Protein AF-0000000065800633 (afdb_homodimer)

pLDDT: mean 95.37, std 7.33, range [55.78, 98.88]

Sequence (170 aa):
MENLGDLAQGLALLGKYLGAGLCMGIGAIGPGIGEGNIGAHAMDAMARQPEMVGTITTRMLLADAVAETTGIYSLLIAFMILLVVMENLGDLAQGLALLGKYLGAGLCMGIGAIGPGIGEGNIGAHAMDAMARQPEMVGTITTRMLLADAVAETTGIYSLLIAFMILLVV

Foldseek 3Di:
DVVVVVVVVVVLVVCLVVVLCCLLVVLVPQLVVQLVVLVVVLVVVCVVPVPCNPVSVVVSVVSSVVSCVSNVVSNVVSVCSNPPD/DVVVVVVVVVVLVVCLVVVLCCLLVVQVPQLVVVLVVLVVVLVVVCVVPVVCNPVSVVVSVVSSVVSCVSSVVSNVVSVCSNPPD

Structure (mmCIF, N/CA/C/O backbone):
data_AF-0000000065800633-model_v1
#
loop_
_entity.id
_entity.type
_entity.pdbx_description
1 polymer 'ATP synthase subunit c'
#
loop_
_atom_site.group_PDB
_atom_site.id
_atom_site.type_symbol
_atom_site.label_atom_id
_atom_site.label_alt_id
_atom_site.label_comp_id
_atom_site.label_asym_id
_atom_site.label_entity_id
_atom_site.label_seq_id
_atom_site.pdbx_PDB_ins_code
_atom_site.Cartn_x
_atom_site.Cartn_y
_atom_site.Cartn_z
_atom_site.occupancy
_atom_site.B_iso_or_equiv
_atom_site.auth_seq_id
_atom_site.auth_comp_id
_atom_site.auth_asym_id
_atom_site.auth_atom_id
_atom_site.pdbx_PDB_model_num
ATOM 1 N N . MET A 1 1 ? -3.373 36.156 24.047 1 61.47 1 MET A N 1
ATOM 2 C CA . MET A 1 1 ? -4.375 35.594 23.156 1 61.47 1 MET A CA 1
ATOM 3 C C . MET A 1 1 ? -3.727 35.031 21.891 1 61.47 1 MET A C 1
ATOM 5 O O . MET A 1 1 ? -4.133 34 21.375 1 61.47 1 MET A O 1
ATOM 9 N N . GLU A 1 2 ? -2.727 35.781 21.188 1 70.88 2 GLU A N 1
ATOM 10 C CA . GLU A 1 2 ? -1.947 35.375 20.016 1 70.88 2 GLU A CA 1
ATOM 11 C C . GLU A 1 2 ? -1.121 34.125 20.312 1 70.88 2 GLU A C 1
ATOM 13 O O . GLU A 1 2 ? -1.056 33.219 19.469 1 70.88 2 GLU A O 1
ATOM 18 N N . ASN A 1 3 ? -0.665 33.938 21.516 1 76.75 3 ASN A N 1
ATOM 19 C CA . ASN A 1 3 ? 0.194 32.844 21.906 1 76.75 3 ASN A CA 1
ATOM 20 C C . ASN A 1 3 ? -0.584 31.516 21.984 1 76.75 3 ASN A C 1
ATOM 22 O O . ASN A 1 3 ? -0.103 30.484 21.531 1 76.75 3 ASN A O 1
ATOM 26 N N . LEU A 1 4 ? -1.854 31.656 22.453 1 81.69 4 LEU A N 1
ATOM 27 C CA . LEU A 1 4 ? -2.715 30.484 22.531 1 81.69 4 LEU A CA 1
ATOM 28 C C . LEU A 1 4 ? -3.141 30.031 21.141 1 81.69 4 LEU A C 1
ATOM 30 O O . LEU A 1 4 ? -3.305 28.828 20.891 1 81.69 4 LEU A O 1
ATOM 34 N N . GLY A 1 5 ? -3.314 30.859 20.266 1 84.06 5 GLY A N 1
ATOM 35 C CA . GLY A 1 5 ? -3.625 30.562 18.875 1 84.06 5 GLY A CA 1
ATOM 36 C C . GLY A 1 5 ? -2.537 29.766 18.172 1 84.06 5 GLY A C 1
ATOM 37 O O . GLY A 1 5 ? -2.83 28.844 17.406 1 84.06 5 GLY A O 1
ATOM 38 N N . ASP A 1 6 ? -1.264 30.203 18.5 1 87.5 6 ASP A N 1
ATOM 39 C CA . ASP A 1 6 ? -0.137 29.453 17.938 1 87.5 6 ASP A CA 1
ATOM 40 C C . ASP A 1 6 ? -0.129 28.016 18.438 1 87.5 6 ASP A C 1
ATOM 42 O O . ASP A 1 6 ? 0.14 27.094 17.656 1 87.5 6 ASP A O 1
ATOM 46 N N . LEU A 1 7 ? -0.303 27.875 19.703 1 89.62 7 LEU A N 1
ATOM 47 C CA . LEU A 1 7 ? -0.367 26.547 20.281 1 89.62 7 LEU A CA 1
ATOM 48 C C . LEU A 1 7 ? -1.501 25.734 19.656 1 89.62 7 LEU A C 1
ATOM 50 O O . LEU A 1 7 ? -1.33 24.562 19.344 1 89.62 7 LEU A O 1
ATOM 54 N N . ALA A 1 8 ? -2.67 26.359 19.531 1 90.5 8 ALA A N 1
ATOM 55 C CA . ALA A 1 8 ? -3.816 25.703 18.906 1 90.5 8 ALA A CA 1
ATOM 56 C C . ALA A 1 8 ? -3.49 25.266 17.484 1 90.5 8 ALA A C 1
ATOM 58 O O . ALA A 1 8 ? -3.875 24.172 17.062 1 90.5 8 ALA A O 1
ATOM 59 N N . GLN A 1 9 ? -2.77 26.078 16.766 1 89.94 9 GLN A N 1
ATOM 60 C CA . GLN A 1 9 ? -2.367 25.734 15.398 1 89.94 9 GLN A CA 1
ATOM 61 C C . GLN A 1 9 ? -1.384 24.562 15.398 1 89.94 9 GLN A C 1
ATOM 63 O O . GLN A 1 9 ? -1.463 23.688 14.539 1 89.94 9 GLN A O 1
ATOM 68 N N . GLY A 1 10 ? -0.512 24.656 16.344 1 92.25 10 GLY A N 1
ATOM 6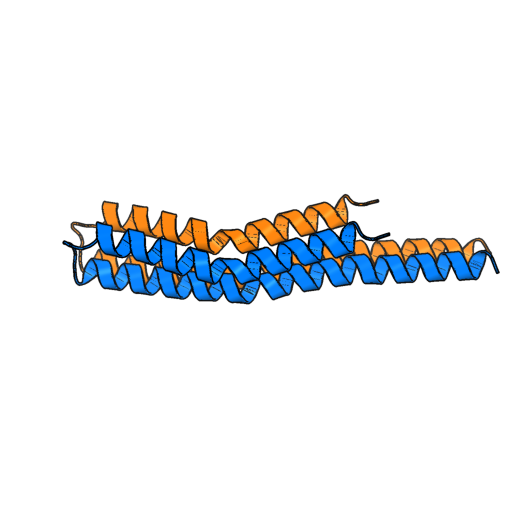9 C CA . GLY A 1 10 ? 0.425 23.547 16.484 1 92.25 10 GLY A CA 1
ATOM 70 C C . GLY A 1 10 ? -0.253 22.219 16.766 1 92.25 10 GLY A C 1
ATOM 71 O O . GLY A 1 10 ? 0.126 21.188 16.219 1 92.25 10 GLY A O 1
ATOM 72 N N . LEU A 1 11 ? -1.185 22.266 17.625 1 93.81 11 LEU A N 1
ATOM 73 C CA . LEU A 1 11 ? -1.942 21.062 17.969 1 93.81 11 LEU A CA 1
ATOM 74 C C . LEU A 1 11 ? -2.766 20.594 16.781 1 93.81 11 LEU A C 1
ATOM 76 O O . LEU A 1 11 ? -2.898 19.375 16.547 1 93.81 11 LEU A O 1
ATOM 80 N N . ALA A 1 12 ? -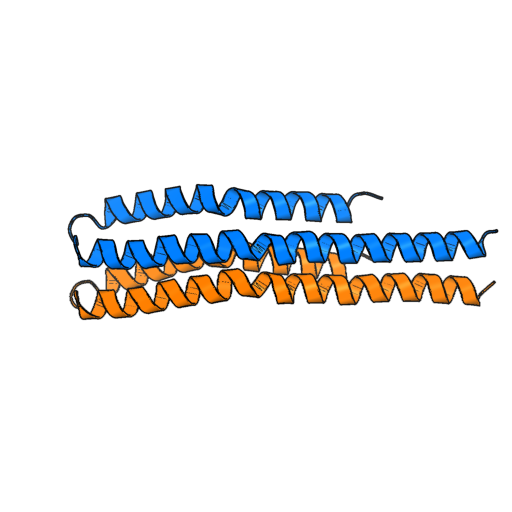3.367 21.453 16.094 1 93.25 12 ALA A N 1
ATOM 81 C CA . ALA A 1 12 ? -4.125 21.094 14.891 1 93.25 12 ALA A CA 1
ATOM 82 C C . ALA A 1 12 ? -3.232 20.422 13.859 1 93.25 12 ALA A C 1
ATOM 84 O O . ALA A 1 12 ? -3.629 19.422 13.242 1 93.25 12 ALA A O 1
ATOM 85 N N . LEU A 1 13 ? -2.025 20.906 13.664 1 93.38 13 LEU A N 1
ATOM 86 C CA . LEU A 1 13 ? -1.084 20.328 12.711 1 93.38 13 LEU A CA 1
ATOM 87 C C . LEU A 1 13 ? -0.603 18.969 13.188 1 93.38 13 LEU A C 1
ATOM 89 O O . LEU A 1 13 ? -0.438 18.047 12.375 1 93.38 13 LEU A O 1
ATOM 93 N N . LEU A 1 14 ? -0.434 18.906 14.414 1 95.12 14 LEU A N 1
ATOM 94 C CA . LEU A 1 14 ? -0.121 17.594 14.969 1 95.12 14 LEU A CA 1
ATOM 95 C C . LEU A 1 14 ? -1.213 16.578 14.633 1 95.12 14 LEU A C 1
ATOM 97 O O . LEU A 1 14 ? -0.922 15.484 14.148 1 95.12 14 LEU A O 1
ATOM 101 N N . GLY A 1 15 ? -2.357 16.906 14.922 1 95.44 15 GLY A N 1
ATOM 102 C CA . GLY A 1 15 ? -3.484 16.031 14.609 1 95.44 15 GLY A CA 1
ATOM 103 C C . GLY A 1 15 ? -3.598 15.719 13.125 1 95.44 15 GLY A C 1
ATOM 104 O O . GLY A 1 15 ? -3.865 14.578 12.75 1 95.44 15 GLY A O 1
ATOM 105 N N . LYS A 1 16 ? -3.373 16.641 12.297 1 96.19 16 LYS A N 1
ATOM 106 C CA . LYS A 1 16 ? -3.453 16.484 10.852 1 96.19 16 LYS A CA 1
ATOM 107 C C . LYS A 1 16 ? -2.441 15.461 10.352 1 96.19 16 LYS A C 1
ATOM 109 O O . LYS A 1 16 ? -2.799 14.523 9.633 1 96.19 16 LYS A O 1
ATOM 114 N N . TYR A 1 17 ? -1.248 15.617 10.82 1 96.38 17 TYR A N 1
ATOM 115 C CA . TYR A 1 17 ? -0.189 14.742 10.32 1 96.38 17 TYR A CA 1
ATOM 116 C C . TYR A 1 17 ? -0.315 13.344 10.906 1 96.38 17 TYR A C 1
ATOM 118 O O . TYR A 1 17 ? -0.151 12.352 10.203 1 96.38 17 TYR A O 1
ATOM 126 N N . LEU A 1 18 ? -0.687 13.25 12.117 1 97.38 18 LEU A N 1
ATOM 127 C CA . LEU A 1 18 ? -0.894 11.945 12.734 1 97.38 18 LEU A CA 1
ATOM 128 C C . LEU A 1 18 ? -2.111 11.25 12.133 1 97.38 18 LEU A C 1
ATOM 130 O O . LEU A 1 18 ? -2.072 10.047 11.859 1 97.38 18 LEU A O 1
ATOM 134 N N . GLY A 1 19 ? -3.109 12 12.016 1 97.25 19 GLY A N 1
ATOM 135 C CA . GLY A 1 19 ? -4.324 11.445 11.445 1 97.25 19 GLY A CA 1
ATOM 136 C C . GLY A 1 19 ? -4.133 10.906 10.039 1 97.25 19 GLY A C 1
ATOM 137 O O . GLY A 1 19 ? -4.543 9.781 9.742 1 97.25 19 GLY A O 1
ATOM 138 N N . ALA A 1 20 ? -3.494 11.641 9.188 1 97.69 20 ALA A N 1
ATOM 139 C CA . ALA A 1 20 ? -3.238 11.188 7.816 1 97.69 20 ALA A CA 1
ATOM 140 C C . ALA A 1 20 ? -2.338 9.961 7.805 1 97.69 20 ALA A C 1
ATOM 142 O O . ALA A 1 20 ? -2.59 9.008 7.062 1 97.69 20 ALA A O 1
ATOM 143 N N . GLY A 1 21 ? -1.354 9.984 8.641 1 98.06 21 GLY A N 1
ATOM 144 C CA . GLY A 1 21 ? -0.44 8.859 8.711 1 98.06 21 GLY A CA 1
ATOM 145 C C . GLY A 1 21 ? -1.108 7.578 9.172 1 98.06 21 GLY A C 1
ATOM 146 O O . GLY A 1 21 ? -0.903 6.516 8.586 1 98.06 21 GLY A O 1
ATOM 147 N N . LEU A 1 22 ? -1.882 7.645 10.219 1 98.31 22 LEU A N 1
ATOM 148 C CA . LEU A 1 22 ? -2.584 6.473 10.734 1 98.31 22 LEU A CA 1
ATOM 149 C C . LEU A 1 22 ? -3.631 5.984 9.742 1 98.31 22 LEU A C 1
ATOM 151 O O . LEU A 1 22 ? -3.799 4.777 9.555 1 98.31 22 LEU A O 1
ATOM 155 N N . CYS A 1 23 ? -4.32 6.953 9.125 1 98.38 23 CYS A N 1
ATOM 156 C CA . CYS A 1 23 ? -5.355 6.613 8.156 1 98.38 23 CYS A CA 1
ATOM 157 C C . CYS A 1 23 ? -4.789 5.742 7.039 1 98.38 23 CYS A C 1
ATOM 159 O O . CYS A 1 23 ? -5.293 4.648 6.785 1 98.38 23 CYS A O 1
ATOM 161 N N . MET A 1 24 ? -3.654 6.133 6.434 1 98.19 24 MET A N 1
ATOM 162 C CA . MET A 1 24 ? -3.08 5.379 5.32 1 98.19 24 MET A CA 1
ATOM 163 C C . MET A 1 24 ? -2.301 4.172 5.828 1 98.19 24 MET A C 1
ATOM 165 O O . MET A 1 24 ? -2.338 3.102 5.219 1 98.19 24 MET A O 1
ATOM 169 N N . GLY A 1 25 ? -1.59 4.379 6.898 1 98.44 25 GLY A N 1
ATOM 170 C CA . GLY A 1 25 ? -0.813 3.271 7.434 1 98.44 25 GLY A CA 1
ATOM 171 C C . GLY A 1 25 ? -1.66 2.062 7.785 1 98.44 25 GLY A C 1
ATOM 172 O O . GLY A 1 25 ? -1.406 0.959 7.297 1 98.44 25 GLY A O 1
ATOM 173 N N . ILE A 1 26 ? -2.668 2.238 8.578 1 98.38 26 ILE A N 1
ATOM 174 C CA . ILE A 1 26 ? -3.553 1.149 8.977 1 98.38 26 ILE A CA 1
ATOM 175 C C . ILE A 1 26 ? -4.383 0.695 7.781 1 98.38 26 ILE A C 1
ATOM 177 O O . ILE A 1 26 ? -4.633 -0.5 7.605 1 98.38 26 ILE A O 1
ATOM 181 N N . GLY A 1 27 ? -4.801 1.636 6.957 1 98.25 27 GLY A N 1
ATOM 182 C CA . GLY A 1 27 ? -5.609 1.343 5.785 1 98.25 27 GLY A CA 1
ATOM 183 C C . GLY A 1 27 ? -4.902 0.453 4.781 1 98.25 27 GLY A C 1
ATOM 184 O O . GLY A 1 27 ? -5.547 -0.171 3.934 1 98.25 27 GLY A O 1
ATOM 185 N N . ALA A 1 28 ? -3.59 0.317 4.914 1 98.25 28 ALA A N 1
ATOM 186 C CA . ALA A 1 28 ? -2.795 -0.465 3.969 1 98.25 28 ALA A CA 1
ATOM 187 C C . ALA A 1 28 ? -2.75 -1.935 4.375 1 98.25 28 ALA A C 1
ATOM 189 O O . ALA A 1 28 ? -2.396 -2.799 3.57 1 98.25 28 ALA A O 1
ATOM 190 N N . ILE A 1 29 ? -3.078 -2.27 5.551 1 98.31 29 ILE A N 1
ATOM 191 C CA . ILE A 1 29 ? -2.914 -3.619 6.078 1 98.31 29 ILE A CA 1
ATOM 192 C C . ILE A 1 29 ? -3.936 -4.555 5.438 1 98.31 29 ILE A C 1
ATOM 194 O O . ILE A 1 29 ? -3.572 -5.602 4.895 1 98.31 29 ILE A O 1
ATOM 198 N N . GLY A 1 30 ? -5.145 -4.184 5.418 1 97.81 30 GLY A N 1
ATOM 199 C CA . GLY A 1 30 ? -6.227 -5.012 4.906 1 97.81 30 GLY A CA 1
ATOM 200 C C . GLY A 1 30 ? -6.023 -5.434 3.463 1 97.81 30 GLY A C 1
ATOM 201 O O . GLY A 1 30 ? -5.879 -6.621 3.172 1 97.81 30 GLY A O 1
ATOM 202 N N . PRO A 1 31 ? -5.961 -4.484 2.576 1 98.38 31 PRO A N 1
ATOM 203 C CA . PRO A 1 31 ? -5.7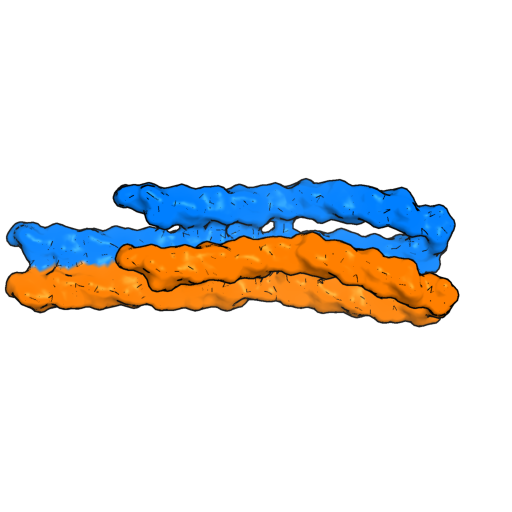73 -4.84 1.166 1 98.38 31 PRO A CA 1
ATOM 204 C C . PRO A 1 31 ? -4.48 -5.613 0.92 1 98.38 31 PRO A C 1
ATOM 206 O O . PRO A 1 31 ? -4.461 -6.555 0.12 1 98.38 31 PRO A O 1
ATOM 209 N N . GLY A 1 32 ? -3.406 -5.293 1.555 1 98.25 32 GLY A N 1
ATOM 210 C CA . GLY A 1 32 ? -2.148 -6 1.383 1 98.25 32 GLY A CA 1
ATOM 211 C C . GLY A 1 32 ? -2.246 -7.48 1.711 1 98.25 32 GLY A C 1
ATOM 212 O O . GLY A 1 32 ? -1.84 -8.328 0.912 1 98.25 32 GLY A O 1
ATOM 213 N N . ILE A 1 33 ? -2.84 -7.746 2.824 1 98.31 33 ILE A N 1
ATOM 214 C CA . ILE A 1 33 ? -3.014 -9.133 3.256 1 98.31 33 ILE A CA 1
ATOM 215 C C . ILE A 1 33 ? -4.008 -9.836 2.336 1 98.31 33 ILE A C 1
ATOM 217 O O . ILE A 1 33 ? -3.771 -10.969 1.903 1 98.31 33 ILE A O 1
ATOM 221 N N . GLY A 1 34 ? -5.074 -9.172 2.098 1 98.5 34 GLY A N 1
ATOM 222 C CA . GLY A 1 34 ? -6.094 -9.758 1.239 1 98.5 34 GLY A CA 1
ATOM 223 C C . GLY A 1 34 ? -5.586 -10.086 -0.152 1 98.5 34 GLY A C 1
ATOM 224 O O . GLY A 1 34 ? -5.801 -11.188 -0.652 1 98.5 34 GLY A O 1
ATOM 225 N N . GLU A 1 35 ? -4.953 -9.203 -0.775 1 98.62 35 GLU A N 1
ATOM 226 C CA . GLU A 1 35 ? -4.395 -9.422 -2.107 1 98.62 35 GLU A CA 1
ATOM 227 C C . GLU A 1 35 ? -3.316 -10.5 -2.084 1 98.62 35 GLU A C 1
ATOM 229 O O . GLU A 1 35 ? -3.178 -11.266 -3.039 1 98.62 35 GLU A O 1
ATOM 234 N N . GLY A 1 36 ? -2.594 -10.516 -1.037 1 98.69 36 GLY A N 1
ATOM 235 C CA . GLY A 1 36 ? -1.63 -11.594 -0.872 1 98.69 36 GLY A CA 1
ATOM 236 C C . GLY A 1 36 ? -2.271 -12.969 -0.839 1 98.69 36 GLY A C 1
ATOM 237 O O . GLY A 1 36 ? -1.765 -13.914 -1.454 1 98.69 36 GLY A O 1
ATOM 238 N N . ASN A 1 37 ? -3.342 -13.055 -0.091 1 98.75 37 ASN A N 1
ATOM 239 C CA . ASN A 1 37 ? -4.078 -14.312 -0.016 1 98.75 37 ASN A CA 1
ATOM 240 C C . ASN A 1 37 ? -4.641 -14.711 -1.377 1 98.75 37 ASN A C 1
ATOM 242 O O . ASN A 1 37 ? -4.547 -15.875 -1.772 1 98.75 37 ASN A O 1
ATOM 246 N N . ILE A 1 38 ? -5.188 -13.805 -2.074 1 98.88 38 ILE A N 1
ATOM 247 C CA . ILE A 1 38 ? -5.727 -14.047 -3.408 1 98.88 38 ILE A CA 1
ATOM 248 C C . ILE A 1 38 ? -4.613 -14.547 -4.328 1 98.88 38 ILE A C 1
ATOM 250 O O . ILE A 1 38 ? -4.773 -15.562 -5.008 1 98.88 38 ILE A O 1
ATOM 254 N N . GLY A 1 39 ? -3.494 -13.836 -4.355 1 98.81 39 GLY A N 1
ATOM 255 C CA . GLY A 1 39 ? -2.363 -14.234 -5.184 1 98.81 39 GLY A CA 1
ATOM 256 C C . GLY A 1 39 ? -1.811 -15.602 -4.82 1 98.81 39 GLY A C 1
ATOM 257 O O . GLY A 1 39 ? -1.497 -16.406 -5.703 1 98.81 39 GLY A O 1
ATOM 258 N N . ALA A 1 40 ? -1.702 -15.828 -3.541 1 98.81 40 ALA A N 1
ATOM 259 C CA . ALA A 1 40 ? -1.2 -17.109 -3.061 1 98.81 40 ALA A CA 1
ATOM 260 C C . ALA A 1 40 ? -2.066 -18.266 -3.564 1 98.81 40 ALA A C 1
ATOM 262 O O . ALA A 1 40 ? -1.557 -19.234 -4.141 1 98.81 40 ALA A O 1
ATOM 263 N N . HIS A 1 41 ? -3.348 -18.141 -3.447 1 98.81 41 HIS A N 1
ATOM 264 C CA . HIS A 1 41 ? -4.254 -19.203 -3.857 1 98.81 41 HIS A CA 1
ATOM 265 C C . HIS A 1 41 ? -4.328 -19.312 -5.379 1 98.81 41 HIS A C 1
ATOM 267 O O . HIS A 1 41 ? -4.52 -20.391 -5.922 1 98.81 41 HIS A O 1
ATOM 273 N N . ALA A 1 42 ? -4.129 -18.234 -6.047 1 98.88 42 ALA A N 1
ATOM 274 C CA . ALA A 1 42 ? -4.062 -18.281 -7.504 1 98.88 42 ALA A CA 1
ATOM 275 C C . ALA A 1 42 ? -2.877 -19.109 -7.977 1 98.88 42 ALA A C 1
ATOM 277 O O . ALA A 1 42 ? -2.992 -19.875 -8.945 1 98.88 42 ALA A O 1
ATOM 278 N N . MET A 1 43 ? -1.731 -19 -7.289 1 98.75 43 MET A N 1
ATOM 279 C CA . MET A 1 43 ? -0.566 -19.812 -7.645 1 98.75 43 MET A CA 1
ATOM 280 C C . MET A 1 43 ? -0.87 -21.297 -7.508 1 98.75 43 MET A C 1
ATOM 282 O O . MET A 1 43 ? -0.549 -22.094 -8.398 1 98.75 43 MET A O 1
ATOM 286 N N . ASP A 1 44 ? -1.539 -21.594 -6.457 1 98.69 44 ASP A N 1
ATOM 287 C CA . ASP A 1 44 ? -1.921 -22.984 -6.227 1 98.69 44 ASP A CA 1
ATOM 288 C C . ASP A 1 44 ? -2.898 -23.469 -7.293 1 98.69 44 ASP A C 1
ATOM 290 O O . ASP A 1 44 ? -2.793 -24.609 -7.77 1 98.69 44 ASP A O 1
ATOM 294 N N . ALA A 1 45 ? -3.826 -22.656 -7.613 1 98.75 45 ALA A N 1
ATOM 295 C CA . ALA A 1 45 ? -4.836 -23 -8.609 1 98.75 45 ALA A CA 1
ATOM 296 C C . ALA A 1 45 ? -4.199 -23.25 -9.969 1 98.75 45 ALA A C 1
ATOM 298 O O . ALA A 1 45 ? -4.586 -24.188 -10.688 1 98.75 45 ALA A O 1
ATOM 299 N N . MET A 1 46 ? -3.197 -22.5 -10.352 1 98.31 46 MET A N 1
ATOM 300 C CA . MET A 1 46 ? -2.521 -22.656 -11.641 1 98.31 46 MET A CA 1
ATOM 301 C C . MET A 1 46 ? -1.728 -23.953 -11.695 1 98.31 46 MET A C 1
ATOM 303 O O . MET A 1 46 ? -1.652 -24.594 -12.742 1 98.31 46 MET A O 1
ATOM 307 N N . ALA A 1 47 ? -1.236 -24.312 -10.555 1 98.06 47 ALA A N 1
ATOM 308 C CA . ALA A 1 47 ? -0.494 -25.562 -10.484 1 98.06 47 ALA A CA 1
ATOM 309 C C . ALA A 1 47 ? -1.43 -26.766 -10.617 1 98.06 47 ALA A C 1
ATOM 311 O O . ALA A 1 47 ? -1.048 -27.812 -11.156 1 98.06 47 ALA A O 1
ATOM 312 N N . ARG A 1 48 ? -2.613 -26.578 -10.156 1 97.56 48 ARG A N 1
ATOM 313 C CA . ARG A 1 48 ? -3.592 -27.656 -10.188 1 97.56 48 ARG A CA 1
ATOM 314 C C . ARG A 1 48 ? -4.227 -27.781 -11.57 1 97.56 48 ARG A C 1
ATOM 316 O O . ARG A 1 48 ? -4.586 -28.891 -11.992 1 97.56 48 ARG A O 1
ATOM 323 N N . GLN A 1 49 ? -4.328 -26.594 -12.219 1 97.94 49 GLN A N 1
ATOM 324 C CA . GLN A 1 49 ? -4.973 -26.531 -13.523 1 97.94 49 GLN A CA 1
ATOM 325 C C . GLN A 1 49 ? -4.16 -25.688 -14.492 1 97.94 49 GLN A C 1
ATOM 327 O O . GLN A 1 49 ? -4.586 -24.594 -14.867 1 97.94 49 GLN A O 1
ATOM 332 N N . PRO A 1 50 ? -3.115 -26.25 -15.055 1 97.19 50 PRO A N 1
ATOM 333 C CA . PRO A 1 50 ? -2.209 -25.5 -15.922 1 97.19 50 PRO A CA 1
ATOM 334 C C . PRO A 1 50 ? -2.893 -25 -17.203 1 97.19 50 PRO A C 1
ATOM 336 O O . PRO A 1 50 ? -2.486 -23.984 -17.766 1 97.19 50 PRO A O 1
ATOM 339 N N . GLU A 1 51 ? -3.9 -25.594 -17.516 1 97.12 51 GLU A N 1
ATOM 340 C CA . GLU A 1 51 ? -4.594 -25.219 -18.734 1 97.12 51 GLU A CA 1
ATOM 341 C C . GLU A 1 51 ? -5.453 -23.969 -18.531 1 97.12 51 GLU A C 1
ATOM 343 O O 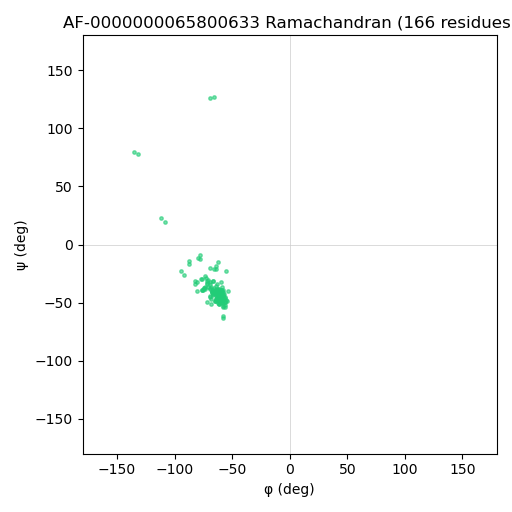. GLU A 1 51 ? -5.93 -23.375 -19.5 1 97.12 51 GLU A O 1
ATOM 348 N N . MET A 1 52 ? -5.656 -23.516 -17.234 1 98.19 52 MET A N 1
ATOM 349 C CA . MET A 1 52 ? -6.551 -22.391 -16.922 1 98.19 52 MET A CA 1
ATOM 350 C C . MET A 1 52 ? -5.762 -21.188 -16.438 1 98.19 52 MET A C 1
ATOM 352 O O . MET A 1 52 ? -6.324 -20.281 -15.805 1 98.19 52 MET A O 1
ATOM 356 N N . VAL A 1 53 ? -4.562 -21.125 -16.766 1 98 53 VAL A N 1
ATOM 357 C CA . VAL A 1 53 ? -3.705 -20.062 -16.266 1 98 53 VAL A CA 1
ATOM 358 C C . VAL A 1 53 ? -4.262 -18.703 -16.688 1 98 53 VAL A C 1
ATOM 360 O O . VAL A 1 53 ? -4.32 -17.766 -15.875 1 98 53 VAL A O 1
ATOM 363 N N . GLY A 1 54 ? -4.652 -18.625 -17.844 1 98 54 GLY A N 1
ATOM 364 C CA . GLY A 1 54 ? -5.199 -17.359 -18.328 1 98 54 GLY A CA 1
ATOM 365 C C . GLY A 1 54 ? -6.445 -16.938 -17.578 1 98 54 GLY A C 1
ATOM 366 O O . GLY A 1 54 ? -6.543 -15.781 -17.141 1 98 54 GLY A O 1
ATOM 367 N N . THR A 1 55 ? -7.367 -17.844 -17.469 1 98.62 55 THR A N 1
ATOM 368 C CA . THR A 1 55 ? -8.609 -17.562 -16.766 1 98.62 55 THR A CA 1
ATOM 369 C C . THR A 1 55 ? -8.328 -17.219 -15.305 1 98.62 55 THR A C 1
ATOM 371 O O . THR A 1 55 ? -8.898 -16.281 -14.758 1 98.62 55 THR A O 1
ATOM 374 N N . ILE A 1 56 ? -7.465 -17.938 -14.656 1 98.69 56 ILE A N 1
ATOM 375 C CA . ILE A 1 56 ? -7.129 -17.734 -13.258 1 98.69 56 ILE A CA 1
ATOM 376 C C . ILE A 1 56 ? -6.48 -16.359 -13.086 1 98.69 56 ILE A C 1
ATOM 378 O O . ILE A 1 56 ? -6.82 -15.617 -12.156 1 98.69 56 ILE A O 1
ATOM 382 N N . THR A 1 57 ? -5.602 -16.031 -14.023 1 98.69 57 THR A N 1
ATOM 383 C CA . THR A 1 57 ? -4.918 -14.75 -13.938 1 98.69 57 THR A CA 1
ATOM 384 C C . THR A 1 57 ? -5.922 -13.602 -14.016 1 98.69 57 THR A C 1
ATOM 386 O O . THR A 1 57 ? -5.871 -12.672 -13.203 1 98.69 57 THR A O 1
ATOM 389 N N . THR A 1 58 ? -6.844 -13.695 -14.875 1 98.62 58 THR A N 1
ATOM 390 C CA . THR A 1 58 ? -7.828 -12.633 -15.062 1 98.62 58 THR A CA 1
ATOM 391 C C . THR A 1 58 ? -8.719 -12.5 -13.828 1 98.62 58 THR A C 1
ATOM 393 O O . THR A 1 58 ? -9 -11.383 -13.383 1 98.62 58 THR A O 1
ATOM 396 N N . ARG A 1 59 ? -9.07 -13.531 -13.25 1 98.75 59 ARG A N 1
ATOM 397 C CA . ARG A 1 59 ? -9.945 -13.508 -12.086 1 98.75 59 ARG A CA 1
ATOM 398 C C . ARG A 1 59 ? -9.188 -13.047 -10.844 1 98.75 59 ARG A C 1
ATOM 400 O O . ARG A 1 59 ? -9.742 -12.367 -9.984 1 98.75 59 ARG A O 1
ATOM 407 N N . MET A 1 60 ? -7.973 -13.523 -10.805 1 98.69 60 MET A N 1
ATOM 408 C CA . MET A 1 60 ? -7.109 -13.062 -9.719 1 98.69 60 MET A CA 1
ATOM 409 C C . MET A 1 60 ? -7.004 -11.539 -9.727 1 98.69 60 MET A C 1
ATOM 411 O O . MET A 1 60 ? -7.141 -10.898 -8.68 1 98.69 60 MET A O 1
ATOM 415 N N . LEU A 1 61 ? -6.809 -10.977 -10.859 1 98.69 61 LEU A N 1
ATOM 416 C CA . LEU A 1 61 ? -6.652 -9.531 -10.977 1 98.69 61 LEU A CA 1
ATOM 417 C C . LEU A 1 61 ? -7.965 -8.82 -10.664 1 98.69 61 LEU A C 1
ATOM 419 O O . LEU A 1 61 ? -7.961 -7.746 -10.062 1 98.69 61 LEU A O 1
ATOM 423 N N . LEU A 1 62 ? -9.031 -9.422 -11.062 1 98.56 62 LEU A N 1
ATOM 424 C CA . LEU A 1 62 ? -10.336 -8.844 -10.758 1 98.56 62 LEU A CA 1
ATOM 425 C C . LEU A 1 62 ? -10.594 -8.844 -9.25 1 98.56 62 LEU A C 1
ATOM 427 O O . LEU A 1 62 ? -11.016 -7.828 -8.688 1 98.56 62 LEU A O 1
ATOM 431 N N . ALA A 1 63 ? -10.367 -9.977 -8.656 1 98.69 63 ALA A N 1
ATOM 432 C CA . ALA A 1 63 ? -10.523 -10.086 -7.211 1 98.69 63 ALA A CA 1
ATOM 433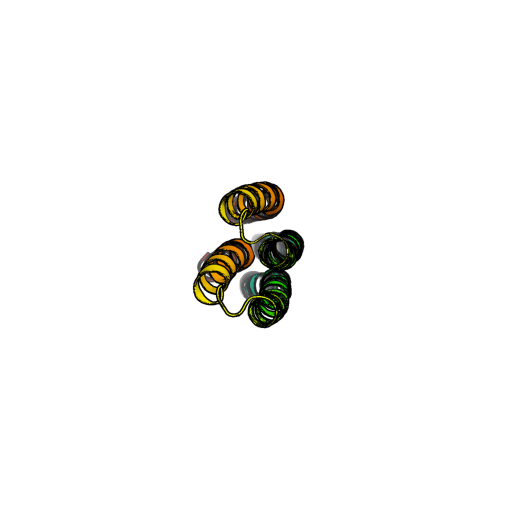 C C . ALA A 1 63 ? -9.625 -9.086 -6.488 1 98.69 63 ALA A C 1
ATOM 435 O O . ALA A 1 63 ? -10.039 -8.461 -5.508 1 98.69 63 ALA A O 1
ATOM 436 N N . ASP A 1 64 ? -8.453 -8.953 -6.984 1 98.69 64 ASP A N 1
ATOM 437 C CA . ASP A 1 64 ? -7.5 -8.023 -6.383 1 98.69 64 ASP A CA 1
ATOM 438 C C . ASP A 1 64 ? -7.973 -6.578 -6.535 1 98.69 64 ASP A C 1
ATOM 440 O O . ASP A 1 64 ? -7.746 -5.75 -5.652 1 98.69 64 ASP A O 1
ATOM 444 N N . ALA A 1 65 ? -8.555 -6.273 -7.617 1 98.19 65 ALA A N 1
ATOM 445 C CA . ALA A 1 65 ? -9.094 -4.934 -7.84 1 98.19 65 ALA A CA 1
ATOM 446 C C . ALA A 1 65 ? -10.156 -4.59 -6.797 1 98.19 65 ALA A C 1
ATOM 448 O O . ALA A 1 65 ? -10.18 -3.475 -6.27 1 98.19 65 ALA A O 1
ATOM 449 N N . VAL A 1 66 ? -11.016 -5.496 -6.453 1 98.12 66 VAL A N 1
ATOM 450 C CA . VAL A 1 66 ? -12.055 -5.281 -5.449 1 98.12 66 VAL A CA 1
ATOM 451 C C . VAL A 1 66 ? -11.414 -5.098 -4.074 1 98.12 66 VAL A C 1
ATOM 453 O O . VAL A 1 66 ? -11.789 -4.195 -3.322 1 98.12 66 VAL A O 1
ATOM 456 N N . ALA A 1 67 ? -10.414 -5.961 -3.848 1 98.19 67 ALA A N 1
ATOM 457 C CA . ALA A 1 67 ? -9.734 -5.898 -2.559 1 98.19 67 ALA A CA 1
ATOM 458 C C . ALA A 1 67 ? -9.023 -4.562 -2.371 1 98.19 67 ALA A C 1
ATOM 460 O O . ALA A 1 67 ? -8.961 -4.035 -1.258 1 98.19 67 ALA A O 1
ATOM 461 N N . GLU A 1 68 ? -8.547 -4.055 -3.453 1 97.94 68 GLU A N 1
ATOM 462 C CA . GLU A 1 68 ? -7.754 -2.828 -3.42 1 97.94 68 GLU A CA 1
ATOM 463 C C . GLU A 1 68 ? -8.617 -1.623 -3.066 1 97.94 68 GLU A C 1
ATOM 465 O O . GLU A 1 68 ? -8.109 -0.59 -2.631 1 97.94 68 GLU A O 1
ATOM 470 N N . THR A 1 69 ? -9.961 -1.618 -3.203 1 98 69 THR A N 1
ATOM 471 C CA . THR A 1 69 ? -10.844 -0.461 -3.096 1 98 69 THR A CA 1
ATOM 472 C C . THR A 1 69 ? -10.711 0.193 -1.724 1 98 69 THR A C 1
ATOM 474 O O . THR A 1 69 ? -10.695 1.421 -1.614 1 98 69 THR A O 1
ATOM 477 N N . THR A 1 70 ? -10.539 -0.6 -0.733 1 97.56 70 THR A N 1
ATOM 478 C CA . THR A 1 70 ? -10.453 -0.029 0.606 1 97.56 70 THR A CA 1
ATOM 479 C C . THR A 1 70 ? -9.133 0.727 0.783 1 97.56 70 THR A C 1
ATOM 481 O O . THR A 1 70 ? -9.078 1.718 1.513 1 97.56 70 THR A O 1
ATOM 484 N N . GLY A 1 71 ? -8.047 0.151 0.151 1 98.19 71 GLY A N 1
ATOM 485 C CA . GLY A 1 71 ? -6.797 0.891 0.138 1 98.19 71 GLY A CA 1
ATOM 486 C C . GLY A 1 71 ? -6.91 2.248 -0.531 1 98.19 71 GLY A C 1
ATOM 487 O O . GLY A 1 71 ? -6.387 3.242 -0.024 1 98.19 71 GLY A O 1
ATOM 488 N N . ILE A 1 72 ? -7.594 2.232 -1.625 1 98.12 72 ILE A N 1
ATOM 489 C CA . ILE A 1 72 ? -7.816 3.471 -2.361 1 98.12 72 ILE A CA 1
ATOM 490 C C . ILE A 1 72 ? -8.609 4.449 -1.497 1 98.12 72 ILE A C 1
ATOM 492 O O . ILE A 1 72 ? -8.289 5.641 -1.447 1 98.12 72 ILE A O 1
ATOM 496 N N . TYR A 1 73 ? -9.688 4.02 -0.752 1 98.31 73 TYR A N 1
ATOM 497 C CA . TYR A 1 73 ? -10.461 4.871 0.15 1 98.31 73 TYR A CA 1
ATOM 498 C C . TYR A 1 73 ? -9.555 5.516 1.194 1 98.31 73 TYR A C 1
ATOM 500 O O . TYR A 1 73 ? -9.664 6.711 1.468 1 98.31 73 TYR A O 1
ATOM 508 N N . SER A 1 74 ? -8.734 4.711 1.744 1 98.5 74 SER A N 1
ATOM 509 C CA . SER A 1 74 ? -7.812 5.227 2.752 1 98.5 74 SER A CA 1
ATOM 510 C C . SER A 1 74 ? -6.895 6.297 2.168 1 98.5 74 SER A C 1
ATOM 512 O O . SER A 1 74 ? -6.609 7.301 2.82 1 98.5 74 SER A O 1
ATOM 514 N N . LEU A 1 75 ? -6.41 6.047 0.99 1 98.25 75 LEU A N 1
ATOM 515 C CA . LEU A 1 75 ? -5.555 7.016 0.311 1 98.25 75 LEU A CA 1
ATOM 516 C C . LEU A 1 75 ? -6.281 8.344 0.128 1 98.25 75 LEU A C 1
ATOM 518 O O . LEU A 1 75 ? -5.723 9.406 0.423 1 98.25 75 LEU A O 1
ATOM 522 N N . LEU A 1 76 ? -7.535 8.219 -0.319 1 97.81 76 LEU A N 1
ATOM 523 C CA . LEU A 1 76 ? -8.328 9.422 -0.566 1 97.81 76 LEU A CA 1
ATOM 524 C C . LEU A 1 76 ? -8.547 10.203 0.723 1 97.81 76 LEU A C 1
ATOM 526 O O . LEU A 1 76 ? -8.359 11.422 0.751 1 97.81 76 LEU A O 1
ATOM 530 N N . ILE A 1 77 ? -8.883 9.555 1.742 1 98.31 77 ILE A N 1
ATOM 531 C CA . ILE A 1 77 ? -9.156 10.211 3.018 1 98.31 77 ILE A CA 1
ATOM 532 C C . ILE A 1 77 ? -7.871 10.828 3.562 1 98.31 77 ILE A C 1
ATOM 534 O O . ILE A 1 77 ? -7.891 11.938 4.109 1 98.31 77 ILE A O 1
ATOM 538 N N . ALA A 1 78 ? -6.789 10.148 3.443 1 98 78 ALA A N 1
ATOM 539 C CA . ALA A 1 78 ? -5.508 10.688 3.883 1 98 78 ALA A CA 1
ATOM 540 C C . ALA A 1 78 ? -5.176 11.984 3.139 1 98 78 ALA A C 1
ATOM 542 O O . ALA A 1 78 ? -4.719 12.953 3.744 1 98 78 ALA A O 1
ATOM 543 N N . PHE A 1 79 ? -5.375 12 1.854 1 96.5 79 PHE A N 1
ATOM 544 C CA . PHE A 1 79 ? -5.184 13.203 1.062 1 96.5 79 PHE A CA 1
ATOM 545 C C . PHE A 1 79 ? -6.078 14.328 1.565 1 96.5 79 PHE A C 1
ATOM 547 O O . PHE A 1 79 ? -5.633 15.477 1.691 1 96.5 79 PHE A O 1
ATOM 554 N N . MET A 1 80 ? -7.297 14 1.819 1 96.69 80 MET A N 1
ATOM 555 C CA . MET A 1 80 ? -8.266 15 2.268 1 96.69 80 MET A CA 1
ATOM 556 C C . MET A 1 80 ? -7.84 15.602 3.602 1 96.69 80 MET A C 1
ATOM 558 O O . MET A 1 80 ? -7.957 16.812 3.807 1 96.69 80 MET A O 1
ATOM 562 N N . ILE A 1 81 ? -7.379 14.75 4.484 1 96.62 81 ILE A N 1
ATOM 563 C CA . ILE A 1 81 ? -6.914 15.234 5.785 1 96.62 81 ILE A CA 1
ATOM 564 C C . ILE A 1 81 ? -5.762 16.219 5.59 1 96.62 81 ILE A C 1
ATOM 566 O O . ILE A 1 81 ? -5.707 17.25 6.254 1 96.62 81 ILE A O 1
ATOM 570 N N . LEU A 1 82 ? -4.863 15.992 4.723 1 94.75 82 LEU A N 1
ATOM 571 C CA . LEU A 1 82 ? -3.67 16.812 4.523 1 94.75 82 LEU A CA 1
ATOM 572 C C . LEU A 1 82 ? -4.016 18.094 3.797 1 94.75 82 LEU A C 1
ATOM 574 O O . LEU A 1 82 ? -3.314 19.109 3.943 1 94.75 82 LEU A O 1
ATOM 578 N N . LEU A 1 83 ? -4.996 18 3.021 1 90.19 83 LEU A N 1
ATOM 579 C CA . LEU A 1 83 ? -5.312 19.172 2.203 1 90.19 83 LEU A CA 1
ATOM 580 C C . LEU A 1 83 ? -6.32 20.062 2.91 1 90.19 83 LEU A C 1
ATOM 582 O O . LEU A 1 83 ? -6.43 21.25 2.59 1 90.19 83 LEU A O 1
ATOM 586 N N . VAL A 1 84 ? -7.07 19.312 3.766 1 80.69 84 VAL A N 1
ATOM 587 C CA . VAL A 1 84 ? -8.031 20.156 4.477 1 80.69 84 VAL A CA 1
ATOM 588 C C . VAL A 1 84 ? -7.289 21.062 5.457 1 80.69 84 VAL A C 1
ATOM 590 O O . VAL A 1 84 ? -6.344 20.625 6.121 1 80.69 84 VAL A O 1
ATOM 593 N N . VAL A 1 85 ? -7.5 22.516 5.41 1 63.88 85 VAL A N 1
ATOM 594 C CA . VAL A 1 85 ? -6.93 23.578 6.215 1 63.88 85 VAL A CA 1
ATOM 595 C C . VAL A 1 85 ? -7.465 23.5 7.641 1 63.88 85 VAL A C 1
ATOM 597 O O . VAL A 1 85 ? -8.578 23.016 7.867 1 63.88 85 VAL A O 1
ATOM 600 N N . MET B 1 1 ? 5.633 34.781 25.469 1 55.78 1 MET B N 1
ATOM 601 C CA . MET B 1 1 ? 4.934 34.906 24.188 1 55.78 1 MET B CA 1
ATOM 602 C C . MET B 1 1 ? 5.672 34.125 23.109 1 55.78 1 MET B C 1
ATOM 604 O O . MET B 1 1 ? 5.047 33.438 22.281 1 55.78 1 MET B O 1
ATOM 608 N N . GLU B 1 2 ? 7.145 34.312 22.906 1 71.19 2 GLU B N 1
ATOM 609 C CA . GLU B 1 2 ? 8.117 33.594 22.078 1 71.19 2 GLU B CA 1
ATOM 610 C C . GLU B 1 2 ? 8.125 32.125 22.375 1 71.19 2 GLU B C 1
ATOM 612 O O . GLU B 1 2 ? 8.172 31.281 21.469 1 71.19 2 GLU B O 1
ATOM 617 N N . ASN B 1 3 ? 7.672 31.703 23.594 1 79.75 3 ASN B N 1
ATOM 618 C CA . ASN B 1 3 ? 7.762 30.328 24.078 1 79.75 3 ASN B CA 1
ATOM 619 C C . ASN B 1 3 ? 6.621 29.469 23.547 1 79.75 3 ASN B C 1
ATOM 621 O O . ASN B 1 3 ? 6.828 28.312 23.156 1 79.75 3 ASN B O 1
ATOM 625 N N . LEU B 1 4 ? 5.449 30.141 23.391 1 83.5 4 LEU B N 1
ATOM 626 C CA . LEU B 1 4 ? 4.293 29.375 22.922 1 83.5 4 LEU B CA 1
ATOM 627 C C . LEU B 1 4 ? 4.383 29.125 21.422 1 83.5 4 LEU B C 1
ATOM 629 O O . LEU B 1 4 ? 3.896 28.109 20.938 1 83.5 4 LEU B O 1
ATOM 633 N N . GLY B 1 5 ? 5.004 30 20.719 1 83.44 5 GLY B N 1
ATOM 634 C CA . GLY B 1 5 ? 5.27 29.812 19.297 1 83.44 5 GLY B CA 1
ATOM 635 C C . GLY B 1 5 ? 6.211 28.656 19.016 1 83.44 5 GLY B C 1
ATOM 636 O O . GLY B 1 5 ? 5.984 27.875 18.094 1 83.44 5 GLY B O 1
ATOM 637 N N . ASP B 1 6 ? 7.27 28.734 19.797 1 88.69 6 ASP B N 1
ATOM 638 C CA . ASP B 1 6 ? 8.211 27.625 19.672 1 88.69 6 ASP B CA 1
ATOM 639 C C . ASP B 1 6 ? 7.539 26.281 20 1 88.69 6 ASP B C 1
ATOM 641 O O . ASP B 1 6 ? 7.812 25.281 19.344 1 88.69 6 ASP B O 1
ATOM 645 N N . LEU B 1 7 ? 6.719 26.281 21.062 1 89.44 7 LEU B N 1
ATOM 646 C CA . LEU B 1 7 ? 5.977 25.078 21.406 1 89.44 7 LEU B CA 1
ATOM 647 C C . LEU B 1 7 ? 5.062 24.641 20.266 1 89.44 7 LEU B C 1
ATOM 649 O O . LEU B 1 7 ? 4.969 23.453 19.953 1 89.44 7 LEU B O 1
ATOM 653 N N . ALA B 1 8 ? 4.41 25.578 19.625 1 90.81 8 ALA B N 1
ATOM 654 C CA . ALA B 1 8 ? 3.512 25.297 18.516 1 90.81 8 ALA B CA 1
ATOM 655 C C . ALA B 1 8 ? 4.27 24.672 17.344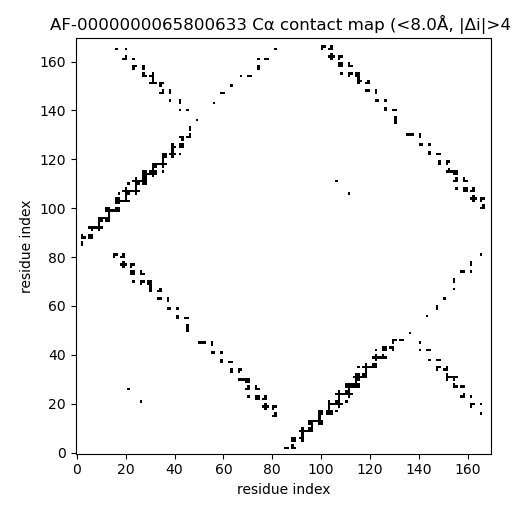 1 90.81 8 ALA B C 1
ATOM 657 O O . ALA B 1 8 ? 3.811 23.688 16.766 1 90.81 8 ALA B O 1
ATOM 658 N N . GLN B 1 9 ? 5.371 25.234 17.016 1 90.75 9 GLN B N 1
ATOM 659 C CA . GLN B 1 9 ? 6.211 24.688 15.953 1 90.75 9 GLN B CA 1
ATOM 660 C C . GLN B 1 9 ? 6.719 23.297 16.312 1 90.75 9 GLN B C 1
ATOM 662 O O . GLN B 1 9 ? 6.785 22.406 15.461 1 90.75 9 GLN B O 1
ATOM 667 N N . GLY B 1 10 ? 7.043 23.219 17.562 1 93.56 10 GLY B N 1
ATOM 668 C CA . GLY B 1 10 ? 7.465 21.906 18.031 1 93.56 10 GLY B CA 1
ATOM 669 C C . GLY B 1 10 ? 6.387 20.844 17.906 1 93.56 10 GLY B C 1
ATOM 670 O O . GLY B 1 10 ? 6.668 19.719 17.516 1 93.56 10 GLY B O 1
ATOM 671 N N . LEU B 1 11 ? 5.238 21.141 18.266 1 93.81 11 LEU B N 1
ATOM 672 C CA . LEU B 1 11 ? 4.121 20.203 18.156 1 93.81 11 LEU B CA 1
ATOM 673 C C . LEU B 1 11 ? 3.846 19.875 16.688 1 93.81 11 LEU B C 1
ATOM 675 O O . LEU B 1 11 ? 3.559 18.719 16.359 1 93.81 11 LEU B O 1
ATOM 679 N N . ALA B 1 12 ? 3.91 20.781 15.883 1 93.06 12 ALA B N 1
ATOM 680 C CA . ALA B 1 12 ? 3.732 20.531 14.453 1 93.06 12 ALA B CA 1
ATOM 681 C C . ALA B 1 12 ? 4.797 19.578 13.922 1 93.06 12 ALA B C 1
ATOM 683 O O . ALA B 1 12 ? 4.484 18.625 13.195 1 93.06 12 ALA B O 1
ATOM 684 N N . LEU B 1 13 ? 5.969 19.812 14.305 1 94.06 13 LEU B N 1
ATOM 685 C CA . LEU B 1 13 ? 7.07 18.969 13.859 1 94.06 13 LEU B CA 1
ATOM 686 C C . LEU B 1 13 ? 6.953 17.562 14.438 1 94.06 13 LEU B C 1
ATOM 688 O O . LEU B 1 13 ? 7.227 16.578 13.75 1 94.06 13 LEU B O 1
ATOM 692 N N . LEU B 1 14 ? 6.594 17.531 15.648 1 95.31 14 LEU B N 1
ATOM 693 C CA . LEU B 1 14 ? 6.348 16.234 16.266 1 95.31 14 LEU B CA 1
ATOM 694 C C . LEU B 1 14 ? 5.305 15.453 15.469 1 95.31 14 LEU B C 1
ATOM 696 O O . LEU B 1 14 ? 5.504 14.273 15.164 1 95.31 14 LEU B O 1
ATOM 700 N N . GLY B 1 15 ? 4.238 16.062 15.18 1 95.94 15 GLY B N 1
ATOM 701 C CA . GLY B 1 15 ? 3.201 15.414 14.391 1 95.94 15 GLY B CA 1
ATOM 702 C C . GLY B 1 15 ? 3.682 14.984 13.016 1 95.94 15 GLY B C 1
ATOM 703 O O . GLY B 1 15 ? 3.338 13.898 12.547 1 95.94 15 GLY B O 1
ATOM 704 N N . LYS B 1 16 ? 4.48 15.781 12.391 1 96.75 16 LYS B N 1
ATOM 705 C CA . LYS B 1 16 ? 4.992 15.508 11.055 1 96.75 16 LYS B CA 1
ATOM 706 C C . LYS B 1 16 ? 5.863 14.258 11.039 1 96.75 16 LYS B C 1
ATOM 708 O O . LYS B 1 16 ? 5.637 13.344 10.242 1 96.75 16 LYS B O 1
ATOM 713 N N . TYR B 1 17 ? 6.742 14.18 11.984 1 97.25 17 TYR B N 1
ATOM 714 C CA . TYR B 1 17 ? 7.688 13.07 11.992 1 97.25 17 TYR B CA 1
ATOM 715 C C . TYR B 1 17 ? 7.016 11.781 12.469 1 97.25 17 TYR B C 1
ATOM 717 O O . TYR B 1 17 ? 7.223 10.719 11.891 1 97.25 17 TYR B O 1
ATOM 725 N N . LEU B 1 18 ? 6.203 11.898 13.406 1 97.56 18 LEU B N 1
ATOM 726 C CA . LEU B 1 18 ? 5.488 10.719 13.883 1 97.56 18 LEU B CA 1
ATOM 727 C C . LEU B 1 18 ? 4.484 10.242 12.844 1 97.56 18 LEU B C 1
ATOM 729 O O . LEU B 1 18 ? 4.363 9.039 12.594 1 97.56 18 LEU B O 1
ATOM 733 N N . GLY B 1 19 ? 3.799 11.18 12.312 1 97.69 19 GLY B N 1
ATOM 734 C CA . GLY B 1 19 ? 2.814 10.82 11.305 1 97.69 19 GLY B CA 1
ATOM 735 C C . GLY B 1 19 ? 3.414 10.102 10.117 1 97.69 19 GLY B C 1
ATOM 736 O O . GLY B 1 19 ? 2.912 9.055 9.703 1 97.69 19 GLY B O 1
ATOM 737 N N . ALA B 1 20 ? 4.5 10.586 9.625 1 98.06 20 ALA B N 1
ATOM 738 C CA . ALA B 1 20 ? 5.164 9.961 8.477 1 98.06 20 ALA B CA 1
ATOM 739 C C . ALA B 1 20 ? 5.703 8.586 8.844 1 98.06 20 ALA B C 1
ATOM 741 O O . ALA B 1 20 ? 5.562 7.633 8.07 1 98.06 20 ALA B O 1
ATOM 742 N N . GLY B 1 21 ? 6.281 8.5 9.945 1 98.12 21 GLY B N 1
ATOM 743 C CA . GLY B 1 21 ? 6.816 7.223 10.398 1 98.12 21 GLY B CA 1
ATOM 744 C C . GLY B 1 21 ? 5.754 6.156 10.57 1 98.12 21 GLY B C 1
ATOM 745 O O . GLY B 1 21 ? 5.934 5.02 10.125 1 98.12 21 GLY B O 1
ATOM 746 N N . LEU B 1 22 ? 4.77 6.465 11.242 1 98.06 22 LEU B N 1
ATOM 747 C CA . LEU B 1 22 ? 3.684 5.516 11.453 1 98.06 22 LEU B CA 1
ATOM 748 C C . LEU B 1 22 ? 3.029 5.125 10.133 1 98.06 22 LEU B C 1
ATOM 750 O O . LEU B 1 22 ? 2.68 3.961 9.93 1 98.06 22 LEU B O 1
ATOM 754 N N . CYS B 1 23 ? 2.918 6.121 9.289 1 98.44 23 CYS B N 1
ATOM 755 C CA . CYS B 1 23 ? 2.322 5.879 7.984 1 98.44 23 CYS B CA 1
ATOM 756 C C . CYS B 1 23 ? 3.061 4.77 7.242 1 98.44 23 CYS B C 1
ATOM 758 O O . CYS B 1 23 ? 2.459 3.766 6.863 1 98.44 23 CYS B O 1
ATOM 760 N N . MET B 1 24 ? 4.391 4.934 7.109 1 98.38 24 MET B N 1
ATOM 761 C CA . MET B 1 24 ? 5.16 3.961 6.34 1 98.38 24 MET B CA 1
ATOM 762 C C . MET B 1 24 ? 5.371 2.68 7.137 1 98.38 24 MET B C 1
ATOM 764 O O . MET B 1 24 ? 5.336 1.582 6.578 1 98.38 24 MET B O 1
ATOM 768 N N . GLY B 1 25 ? 5.605 2.824 8.391 1 98.12 25 GLY B N 1
ATOM 769 C CA . GLY B 1 25 ? 5.848 1.654 9.219 1 98.12 25 GLY B CA 1
ATOM 770 C C . GLY B 1 25 ? 4.672 0.698 9.258 1 98.12 25 GLY B C 1
ATOM 771 O O . GLY B 1 25 ? 4.828 -0.499 9.008 1 98.12 25 GLY B O 1
ATOM 772 N N . ILE B 1 26 ? 3.553 1.131 9.531 1 98.19 26 ILE B N 1
ATOM 773 C CA . ILE B 1 26 ? 2.35 0.309 9.594 1 98.19 26 ILE B CA 1
ATOM 774 C C . ILE B 1 26 ? 1.917 -0.077 8.18 1 98.19 26 ILE B C 1
ATOM 776 O O . ILE B 1 26 ? 1.513 -1.216 7.938 1 98.19 26 ILE B O 1
ATOM 780 N N . GLY B 1 27 ? 2.074 0.881 7.289 1 98.31 27 GLY B N 1
ATOM 781 C CA . GLY B 1 27 ? 1.644 0.688 5.914 1 98.31 27 GLY B CA 1
ATOM 782 C C . GLY B 1 27 ? 2.412 -0.406 5.195 1 98.31 27 GLY B C 1
ATOM 783 O O . GLY B 1 27 ? 1.935 -0.959 4.203 1 98.31 27 GLY B O 1
ATOM 784 N N . ALA B 1 28 ? 3.584 -0.775 5.73 1 97.94 28 ALA B N 1
ATOM 785 C CA . ALA B 1 28 ? 4.422 -1.786 5.086 1 97.94 28 ALA B CA 1
ATOM 786 C C . ALA B 1 28 ? 4.031 -3.189 5.543 1 97.94 28 ALA B C 1
ATOM 788 O O . ALA B 1 28 ? 4.414 -4.18 4.914 1 97.94 28 ALA B O 1
ATOM 789 N N . ILE B 1 29 ? 3.303 -3.342 6.527 1 98.25 29 ILE B N 1
ATOM 790 C CA . ILE B 1 29 ? 3.006 -4.633 7.137 1 98.25 29 ILE B CA 1
ATOM 791 C C . ILE B 1 29 ? 2.145 -5.465 6.188 1 98.25 29 ILE B C 1
ATOM 793 O O . ILE B 1 29 ? 2.48 -6.609 5.871 1 98.25 29 ILE B O 1
ATOM 797 N N . GLY B 1 30 ? 1.099 -4.914 5.715 1 98.06 30 GLY B N 1
ATOM 798 C CA . GLY B 1 30 ? 0.168 -5.621 4.852 1 98.06 30 GLY B CA 1
ATOM 799 C C . GLY B 1 30 ? 0.816 -6.16 3.59 1 98.06 30 GLY B C 1
ATOM 800 O O . GLY B 1 30 ? 0.881 -7.375 3.389 1 98.06 30 GLY B O 1
ATOM 801 N N . PRO B 1 31 ? 1.307 -5.238 2.781 1 98.25 31 PRO B N 1
ATOM 802 C CA . PRO B 1 31 ? 1.992 -5.695 1.569 1 98.25 31 PRO B CA 1
ATOM 803 C C . PRO B 1 31 ? 3.111 -6.691 1.863 1 98.25 31 PRO B C 1
ATOM 805 O O . PRO B 1 31 ? 3.291 -7.66 1.119 1 98.25 31 PRO B O 1
ATOM 808 N N . GLY B 1 32 ? 3.867 -6.484 2.885 1 98.38 32 GLY B N 1
ATOM 809 C CA . GLY B 1 32 ? 4.941 -7.402 3.232 1 98.38 32 GLY B CA 1
ATOM 810 C C . GLY B 1 32 ? 4.457 -8.82 3.48 1 98.38 32 GLY B C 1
ATOM 811 O O . GLY B 1 32 ? 4.992 -9.773 2.916 1 98.38 32 GLY B O 1
ATOM 812 N N . ILE B 1 33 ? 3.51 -8.969 4.254 1 98.25 33 ILE B N 1
ATOM 813 C CA . ILE B 1 33 ? 2.93 -10.273 4.566 1 98.25 33 ILE B CA 1
ATOM 814 C C . ILE B 1 33 ? 2.316 -10.875 3.307 1 98.25 33 ILE B C 1
ATOM 816 O O . ILE B 1 33 ? 2.529 -12.055 3.012 1 98.25 33 ILE B O 1
ATOM 820 N N . GLY B 1 34 ? 1.589 -10.117 2.635 1 98.56 34 GLY B N 1
ATOM 821 C CA . GLY B 1 34 ? 0.937 -10.594 1.425 1 98.56 34 GLY B CA 1
ATOM 822 C C . GLY B 1 34 ? 1.914 -11.094 0.381 1 98.56 34 GLY B C 1
ATOM 823 O O . GLY B 1 34 ? 1.755 -12.203 -0.143 1 98.56 34 GLY B O 1
ATOM 824 N N . GLU B 1 35 ? 2.938 -10.344 0.115 1 98.75 35 GLU B N 1
ATOM 825 C CA . GLU B 1 35 ? 3.936 -10.719 -0.882 1 98.75 35 GLU B CA 1
ATOM 826 C C . GLU B 1 35 ? 4.699 -11.969 -0.458 1 98.75 35 GLU B C 1
ATOM 828 O O . GLU B 1 35 ? 5.051 -12.805 -1.297 1 98.75 35 GLU B O 1
ATOM 833 N N . GLY B 1 36 ? 4.949 -11.984 0.776 1 98.69 36 GLY B N 1
ATOM 834 C CA . GLY B 1 36 ? 5.566 -13.203 1.271 1 98.69 36 GLY B CA 1
ATOM 835 C C . GLY B 1 36 ? 4.727 -14.445 1.022 1 98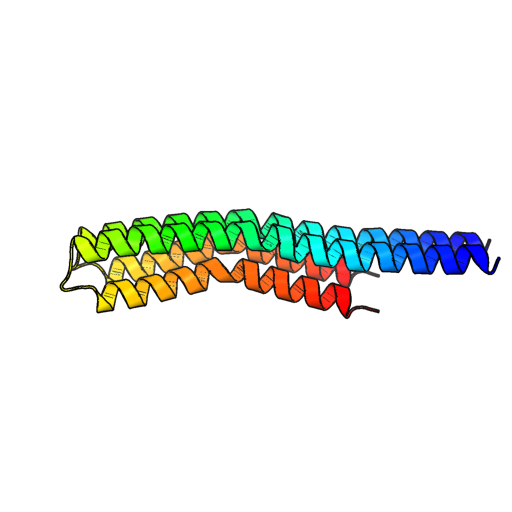.69 36 GLY B C 1
ATOM 836 O O . GLY B 1 36 ? 5.246 -15.477 0.604 1 98.69 36 GLY B O 1
ATOM 837 N N . ASN B 1 37 ? 3.488 -14.32 1.294 1 98.81 37 ASN B N 1
ATOM 838 C CA . ASN B 1 37 ? 2.561 -15.43 1.082 1 98.81 37 ASN B CA 1
ATOM 839 C C . ASN B 1 37 ? 2.49 -15.828 -0.39 1 98.81 37 ASN B C 1
ATOM 841 O O . ASN B 1 37 ? 2.523 -17.016 -0.72 1 98.81 37 ASN B O 1
ATOM 845 N N . ILE B 1 38 ? 2.379 -14.938 -1.229 1 98.81 38 ILE B N 1
ATOM 846 C CA . ILE B 1 38 ? 2.363 -15.188 -2.666 1 98.81 38 ILE B CA 1
ATOM 847 C C . ILE B 1 38 ? 3.627 -15.945 -3.072 1 98.81 38 ILE B C 1
ATOM 849 O O . ILE B 1 38 ? 3.553 -16.953 -3.781 1 98.81 38 ILE B O 1
ATOM 853 N N . GLY B 1 39 ? 4.742 -15.406 -2.67 1 98.81 39 GLY B N 1
ATOM 854 C CA . GLY B 1 39 ? 6.008 -16.047 -2.996 1 98.81 39 GLY B CA 1
ATOM 855 C C . GLY B 1 39 ? 6.102 -17.484 -2.504 1 98.81 39 GLY B C 1
ATOM 856 O O . GLY B 1 39 ? 6.566 -18.359 -3.227 1 98.81 39 GLY B O 1
ATOM 857 N N . ALA B 1 40 ? 5.641 -17.656 -1.309 1 98.81 40 ALA B N 1
ATOM 858 C CA . ALA B 1 40 ? 5.676 -19 -0.735 1 98.81 40 ALA B CA 1
ATOM 859 C C . ALA B 1 40 ? 4.852 -19.969 -1.57 1 98.81 40 ALA B C 1
ATOM 861 O O . ALA B 1 40 ? 5.32 -21.062 -1.914 1 98.81 40 ALA B O 1
ATOM 862 N N . HIS B 1 41 ? 3.723 -19.625 -1.95 1 98.88 41 HIS B N 1
ATOM 863 C CA . HIS B 1 41 ? 2.854 -20.5 -2.736 1 98.88 41 HIS B CA 1
ATOM 864 C C . HIS B 1 41 ? 3.379 -20.656 -4.16 1 98.88 41 HIS B C 1
ATOM 866 O O . HIS B 1 41 ? 3.221 -21.719 -4.766 1 98.88 41 HIS B O 1
ATOM 872 N N . ALA B 1 42 ? 3.996 -19.641 -4.617 1 98.88 42 ALA B N 1
ATOM 873 C CA . ALA B 1 42 ? 4.613 -19.734 -5.934 1 98.88 42 ALA B CA 1
ATOM 874 C C . ALA B 1 42 ? 5.719 -20.781 -5.949 1 98.88 42 ALA B C 1
ATOM 876 O O . ALA B 1 42 ? 5.836 -21.547 -6.902 1 98.88 42 ALA B O 1
ATOM 877 N N . MET B 1 43 ? 6.516 -20.766 -4.887 1 98.81 43 MET B N 1
ATOM 878 C CA . MET B 1 43 ? 7.574 -21.781 -4.793 1 98.81 43 MET B CA 1
ATOM 879 C C . MET B 1 43 ? 6.992 -23.188 -4.801 1 98.81 43 MET B C 1
ATOM 881 O O . MET B 1 43 ? 7.477 -24.062 -5.523 1 98.81 43 MET B O 1
ATOM 885 N N . ASP B 1 44 ? 6.008 -23.312 -4.086 1 98.81 44 ASP B N 1
ATOM 886 C CA . ASP B 1 44 ? 5.336 -24.609 -4.031 1 98.81 44 ASP B CA 1
ATOM 887 C C . ASP B 1 44 ? 4.742 -24.984 -5.391 1 98.81 44 ASP B C 1
ATOM 889 O O . ASP B 1 44 ? 4.836 -26.125 -5.824 1 98.81 44 ASP B O 1
ATOM 893 N N . ALA B 1 45 ? 4.172 -24.078 -6.004 1 98.75 45 ALA B N 1
ATOM 894 C CA . ALA B 1 45 ? 3.551 -24.297 -7.309 1 98.75 45 ALA B CA 1
ATOM 895 C C . ALA B 1 45 ? 4.59 -24.688 -8.352 1 98.75 45 ALA B C 1
ATOM 897 O O . ALA B 1 45 ? 4.348 -25.594 -9.164 1 98.75 45 ALA B O 1
ATOM 898 N N . MET B 1 46 ? 5.723 -24.109 -8.32 1 98.44 46 MET B N 1
ATOM 899 C CA . MET B 1 46 ? 6.781 -24.406 -9.273 1 98.44 46 MET B CA 1
ATOM 900 C C . MET B 1 46 ? 7.344 -25.812 -9.047 1 98.44 46 MET B C 1
ATOM 902 O O . MET B 1 46 ? 7.707 -26.5 -10 1 98.44 46 MET B O 1
ATOM 906 N N . ALA B 1 47 ? 7.375 -26.203 -7.816 1 98.12 47 ALA B N 1
ATOM 907 C CA . ALA B 1 47 ? 7.828 -27.547 -7.484 1 98.12 47 ALA B CA 1
ATOM 908 C C . ALA B 1 47 ? 6.855 -28.594 -8.016 1 98.12 47 ALA B C 1
ATOM 910 O O . ALA B 1 47 ? 7.277 -29.672 -8.453 1 98.12 47 ALA B O 1
ATOM 911 N N . ARG B 1 48 ? 5.645 -28.281 -8.07 1 97.38 48 ARG B N 1
ATOM 912 C CA . ARG B 1 48 ? 4.598 -29.203 -8.508 1 97.38 48 ARG B CA 1
ATOM 913 C C . ARG B 1 48 ? 4.508 -29.234 -10.031 1 97.38 48 ARG B C 1
ATOM 915 O O . ARG B 1 48 ? 4.113 -30.25 -10.609 1 97.38 48 ARG B O 1
ATOM 922 N N . GLN B 1 49 ? 4.832 -28.047 -10.617 1 97.75 49 GLN B N 1
ATOM 923 C CA . GLN B 1 49 ? 4.773 -27.891 -12.07 1 97.75 49 GLN B CA 1
ATOM 924 C C . GLN B 1 49 ? 6.059 -27.25 -12.602 1 97.75 49 GLN B C 1
ATOM 926 O O . GLN B 1 49 ? 6.051 -26.109 -13.07 1 97.75 49 GLN B O 1
ATOM 931 N N . PRO B 1 50 ? 7.137 -28.031 -12.711 1 97.69 50 PRO B N 1
ATOM 932 C CA . PRO B 1 50 ? 8.445 -27.5 -13.102 1 97.69 50 PRO B CA 1
ATOM 933 C C . PRO B 1 50 ? 8.469 -26.969 -14.531 1 97.69 50 PRO B C 1
ATOM 935 O O . PRO B 1 50 ? 9.258 -26.078 -14.852 1 97.69 50 PRO B O 1
ATOM 938 N N . GLU B 1 51 ? 7.559 -27.438 -15.242 1 97.44 51 GLU B N 1
ATOM 939 C CA . GLU B 1 51 ? 7.504 -26.984 -16.625 1 97.44 51 GLU B CA 1
ATOM 940 C C . GLU B 1 51 ? 6.891 -25.594 -16.734 1 97.44 51 GLU B C 1
ATOM 942 O O . GLU B 1 51 ? 6.969 -24.953 -17.781 1 97.44 51 GLU B O 1
ATOM 947 N N . MET B 1 52 ? 6.262 -25.109 -15.609 1 97.69 52 MET B N 1
ATOM 948 C CA . MET B 1 52 ? 5.562 -23.828 -15.625 1 97.69 52 MET B CA 1
ATOM 949 C C . MET B 1 52 ? 6.328 -22.766 -14.836 1 97.69 52 MET B C 1
ATOM 951 O O . MET B 1 52 ? 5.766 -21.75 -14.453 1 97.69 52 MET B O 1
ATOM 955 N N . VAL B 1 53 ? 7.531 -22.938 -14.602 1 98.19 53 VAL B N 1
ATOM 956 C CA . VAL B 1 53 ? 8.305 -22.031 -13.758 1 98.19 53 VAL B CA 1
ATOM 957 C C . VAL B 1 53 ? 8.242 -20.609 -14.328 1 98.19 53 VAL B C 1
ATOM 959 O O . VAL B 1 53 ? 8.016 -19.656 -13.594 1 98.19 53 VAL B O 1
ATOM 962 N N . GLY B 1 54 ? 8.375 -20.5 -15.562 1 98.38 54 GLY B N 1
ATOM 963 C CA . GLY B 1 54 ? 8.32 -19.188 -16.188 1 98.38 54 GLY B CA 1
ATOM 964 C C . GLY B 1 54 ? 6.965 -18.516 -16.047 1 98.38 54 GLY B C 1
ATOM 965 O O . GLY B 1 54 ? 6.879 -17.344 -15.664 1 98.38 54 GLY B O 1
ATOM 966 N N . THR B 1 55 ? 5.957 -19.281 -16.359 1 98.38 55 THR B N 1
ATOM 967 C CA . THR B 1 55 ? 4.598 -18.766 -16.281 1 98.38 55 THR B CA 1
ATOM 968 C C . THR B 1 55 ? 4.25 -18.391 -14.844 1 98.38 55 THR B C 1
ATOM 970 O O . THR B 1 55 ? 3.723 -17.297 -14.594 1 98.38 55 THR B O 1
ATOM 973 N N . ILE B 1 56 ? 4.586 -19.234 -13.922 1 98.5 56 ILE B N 1
ATOM 974 C CA . ILE B 1 56 ? 4.27 -18.984 -12.516 1 98.5 56 ILE B CA 1
ATOM 975 C C . ILE B 1 56 ? 5.066 -17.781 -12.008 1 98.5 56 ILE B C 1
ATOM 977 O O . ILE B 1 56 ? 4.535 -16.938 -11.281 1 98.5 56 ILE B O 1
ATOM 981 N N . THR B 1 57 ? 6.281 -17.688 -12.398 1 98.69 57 THR B N 1
ATOM 982 C CA . THR B 1 57 ? 7.109 -16.547 -11.984 1 98.69 57 THR B CA 1
ATOM 983 C C . THR B 1 57 ? 6.504 -15.234 -12.469 1 98.69 57 THR B C 1
ATOM 985 O O . THR B 1 57 ? 6.398 -14.281 -11.695 1 98.69 57 THR B O 1
ATOM 988 N N . THR B 1 58 ? 6.051 -15.227 -13.641 1 98.62 58 THR B N 1
ATOM 989 C CA . THR B 1 58 ? 5.492 -14.008 -14.203 1 98.62 58 THR B CA 1
ATOM 990 C C . THR B 1 58 ? 4.199 -13.625 -13.492 1 98.62 58 THR B C 1
ATOM 992 O O . THR B 1 58 ? 3.979 -12.453 -13.188 1 98.62 58 THR B O 1
ATOM 995 N N . ARG B 1 59 ? 3.467 -14.562 -13.227 1 98.62 59 ARG B N 1
ATOM 996 C CA . ARG B 1 59 ? 2.191 -14.273 -12.578 1 98.62 59 ARG B CA 1
ATOM 997 C C . ARG B 1 59 ? 2.393 -13.922 -11.109 1 98.62 59 ARG B C 1
ATOM 999 O O . ARG B 1 59 ? 1.652 -13.109 -10.555 1 98.62 59 ARG B O 1
ATOM 1006 N N . MET B 1 60 ? 3.336 -14.609 -10.516 1 98.62 60 MET B N 1
ATOM 1007 C CA . MET B 1 60 ? 3.719 -14.258 -9.148 1 98.62 60 MET B CA 1
ATOM 1008 C C . MET B 1 60 ? 4.109 -12.789 -9.047 1 98.62 60 MET B C 1
ATOM 1010 O O . MET B 1 60 ? 3.674 -12.086 -8.133 1 98.62 60 MET B O 1
ATOM 1014 N N . LEU B 1 61 ? 4.91 -12.375 -9.93 1 98.75 61 LEU B N 1
ATOM 1015 C CA . LEU B 1 61 ? 5.375 -10.992 -9.922 1 98.75 61 LEU B CA 1
ATOM 1016 C C . LEU B 1 61 ? 4.219 -10.031 -10.164 1 98.75 61 LEU B C 1
ATOM 1018 O O . LEU B 1 61 ? 4.16 -8.953 -9.562 1 98.75 61 LEU B O 1
ATOM 1022 N N . LEU B 1 62 ? 3.35 -10.414 -11.047 1 98.5 62 LEU B N 1
ATOM 1023 C CA . LEU B 1 62 ? 2.164 -9.609 -11.312 1 98.5 62 LEU B CA 1
ATOM 1024 C C . LEU B 1 62 ? 1.308 -9.477 -10.062 1 98.5 62 LEU B C 1
ATOM 1026 O O . LEU B 1 62 ? 0.911 -8.367 -9.688 1 98.5 62 LEU B O 1
ATOM 1030 N N . ALA B 1 63 ? 1.061 -10.594 -9.438 1 98.69 63 ALA B N 1
ATOM 1031 C CA . ALA B 1 63 ? 0.288 -10.602 -8.203 1 98.69 63 ALA B CA 1
ATOM 1032 C C . ALA B 1 63 ? 0.979 -9.781 -7.121 1 98.69 63 ALA B C 1
ATOM 1034 O O . ALA B 1 63 ? 0.323 -9.047 -6.375 1 98.69 63 ALA B O 1
ATOM 1035 N N . ASP B 1 64 ? 2.293 -9.922 -7.008 1 98.69 64 ASP B N 1
ATOM 1036 C CA . ASP B 1 64 ? 3.068 -9.172 -6.02 1 98.69 64 ASP B CA 1
ATOM 1037 C C . ASP B 1 64 ? 3.004 -7.672 -6.289 1 98.69 64 ASP B C 1
ATOM 1039 O O . ASP B 1 64 ? 2.973 -6.867 -5.355 1 98.69 64 ASP B O 1
ATOM 1043 N N . ALA B 1 65 ? 3.025 -7.344 -7.555 1 98.38 65 ALA B N 1
ATOM 1044 C CA . ALA B 1 65 ? 2.926 -5.934 -7.926 1 98.38 65 ALA B CA 1
ATOM 1045 C C . ALA B 1 65 ? 1.603 -5.336 -7.457 1 98.38 65 ALA B C 1
ATOM 1047 O O . ALA B 1 65 ? 1.565 -4.211 -6.961 1 98.38 65 ALA B O 1
ATOM 1048 N N . VAL B 1 66 ? 0.53 -6.059 -7.57 1 98 66 VAL B N 1
ATOM 1049 C CA . VAL B 1 66 ? -0.778 -5.594 -7.121 1 98 66 VAL B CA 1
ATOM 1050 C C . VAL B 1 66 ? -0.789 -5.48 -5.598 1 98 66 VAL B C 1
ATOM 1052 O O . VAL B 1 66 ? -1.243 -4.473 -5.047 1 98 66 VAL B O 1
ATOM 1055 N N . ALA B 1 67 ? -0.17 -6.465 -4.926 1 98.06 67 ALA B N 1
ATOM 1056 C CA . ALA B 1 67 ? -0.156 -6.504 -3.467 1 98.06 67 ALA B CA 1
ATOM 1057 C C . ALA B 1 67 ? 0.649 -5.34 -2.895 1 98.06 67 ALA B C 1
ATOM 1059 O O . ALA B 1 67 ? 0.351 -4.848 -1.805 1 98.06 67 ALA B O 1
ATOM 1060 N N . GLU B 1 68 ? 1.655 -4.91 -3.605 1 98.06 68 GLU B N 1
ATOM 1061 C CA . GLU B 1 68 ? 2.543 -3.871 -3.098 1 98.06 68 GLU B CA 1
ATOM 1062 C C . GLU B 1 68 ? 1.905 -2.49 -3.221 1 98.06 68 GLU B C 1
ATOM 1064 O O . GLU B 1 68 ? 2.418 -1.513 -2.674 1 98.06 68 GLU B O 1
ATOM 1069 N N . THR B 1 69 ? 0.733 -2.299 -3.912 1 98.06 69 THR B N 1
ATOM 1070 C CA . THR B 1 69 ? 0.141 -1.011 -4.258 1 98.06 69 THR B CA 1
ATOM 1071 C C . THR B 1 69 ? -0.162 -0.202 -2.998 1 98.06 69 THR B C 1
ATO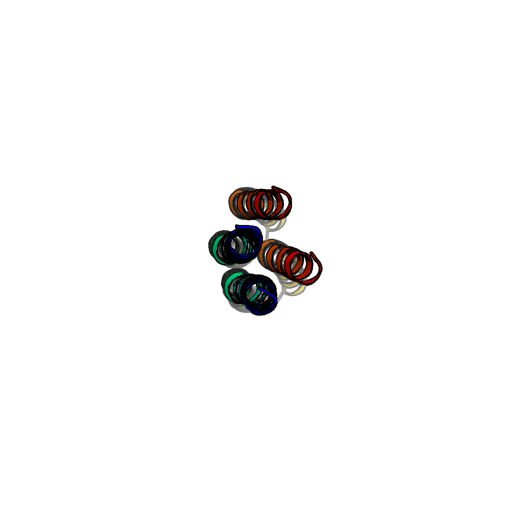M 1073 O O . THR B 1 69 ? 0.125 0.996 -2.939 1 98.06 69 THR B O 1
ATOM 1076 N N . THR B 1 70 ? -0.62 -0.805 -2.006 1 97.94 70 THR B N 1
ATOM 1077 C CA . THR B 1 70 ? -0.948 -0.07 -0.79 1 97.94 70 THR B CA 1
ATOM 1078 C C . THR B 1 70 ? 0.32 0.372 -0.066 1 97.94 70 THR B C 1
ATOM 1080 O O . THR B 1 70 ? 0.316 1.376 0.649 1 97.94 70 THR B O 1
ATOM 1083 N N . GLY B 1 71 ? 1.384 -0.437 -0.139 1 98.25 71 GLY B N 1
ATOM 1084 C CA . GLY B 1 71 ? 2.674 0.022 0.352 1 98.25 71 GLY B CA 1
ATOM 1085 C C . GLY B 1 71 ? 3.152 1.291 -0.328 1 98.25 71 GLY B C 1
ATOM 1086 O O . GLY B 1 71 ? 3.629 2.215 0.335 1 98.25 71 GLY B O 1
ATOM 1087 N N . ILE B 1 72 ? 3.033 1.269 -1.6 1 98.38 72 ILE B N 1
ATOM 1088 C CA . ILE B 1 72 ? 3.42 2.438 -2.381 1 98.38 72 ILE B CA 1
ATOM 1089 C C . ILE B 1 72 ? 2.568 3.637 -1.97 1 98.38 72 ILE B C 1
ATOM 1091 O O . ILE B 1 72 ? 3.074 4.754 -1.852 1 98.38 72 ILE B O 1
ATOM 1095 N N . TYR B 1 73 ? 1.215 3.416 -1.787 1 98.44 73 TYR B N 1
ATOM 1096 C CA . TYR B 1 73 ? 0.361 4.496 -1.301 1 98.44 73 TYR B CA 1
ATOM 1097 C C . TYR B 1 73 ? 0.898 5.066 0.006 1 98.44 73 TYR B C 1
ATOM 1099 O O . TYR B 1 73 ? 0.944 6.289 0.184 1 98.44 73 TYR B O 1
ATOM 1107 N N . SER B 1 74 ? 1.207 4.238 0.919 1 98.62 74 SER B N 1
ATOM 1108 C CA . SER B 1 74 ? 1.746 4.668 2.205 1 98.62 74 SER B CA 1
ATOM 1109 C C . SER B 1 74 ? 3.025 5.48 2.025 1 98.62 74 SER B C 1
ATOM 1111 O O . SER B 1 74 ? 3.252 6.461 2.738 1 98.62 74 SER B O 1
ATOM 1113 N N . LEU B 1 75 ? 3.877 5.027 1.171 1 98.25 75 LEU B N 1
ATOM 1114 C CA . LEU B 1 75 ? 5.105 5.758 0.877 1 98.25 75 LEU B CA 1
ATOM 1115 C C . LEU B 1 75 ? 4.793 7.168 0.385 1 98.25 75 LEU B C 1
ATOM 1117 O O . LEU B 1 75 ? 5.402 8.141 0.844 1 98.25 75 LEU B O 1
ATOM 1121 N N . LEU B 1 76 ? 3.822 7.227 -0.512 1 97.69 76 LEU B N 1
ATOM 1122 C CA . LEU B 1 76 ? 3.42 8.508 -1.073 1 97.69 76 LEU B CA 1
ATOM 1123 C C . LEU B 1 76 ? 2.92 9.445 0.02 1 97.69 76 LEU B C 1
ATOM 1125 O O . LEU B 1 76 ? 3.361 10.594 0.109 1 97.69 76 LEU B O 1
ATOM 1129 N N . ILE B 1 77 ? 2.104 8.992 0.827 1 98.25 77 ILE B N 1
ATOM 1130 C CA . ILE B 1 77 ? 1.519 9.805 1.884 1 98.25 77 ILE B CA 1
ATOM 1131 C C . ILE B 1 77 ? 2.6 10.211 2.883 1 98.25 77 ILE B C 1
ATOM 1133 O O . ILE B 1 77 ? 2.607 11.336 3.379 1 98.25 77 ILE B O 1
ATOM 1137 N N . ALA B 1 78 ? 3.469 9.289 3.195 1 98.25 78 ALA B N 1
ATOM 1138 C CA . ALA B 1 78 ? 4.566 9.617 4.102 1 98.25 78 ALA B CA 1
ATOM 1139 C C . ALA B 1 78 ? 5.418 10.75 3.545 1 98.25 78 ALA B C 1
ATOM 1141 O O . ALA B 1 78 ? 5.777 11.68 4.27 1 98.25 78 ALA B O 1
ATOM 1142 N N . PHE B 1 79 ? 5.738 10.672 2.322 1 97.62 79 PHE B N 1
ATOM 1143 C CA . PHE B 1 79 ? 6.508 11.727 1.684 1 97.62 79 PHE B CA 1
ATOM 1144 C C . PHE B 1 79 ? 5.742 13.047 1.705 1 97.62 79 PHE B C 1
ATOM 1146 O O . PHE B 1 79 ? 6.324 14.109 1.928 1 97.62 79 PHE B O 1
ATOM 1153 N N . MET B 1 80 ? 4.445 12.977 1.445 1 96.62 80 MET B N 1
ATOM 1154 C CA . MET B 1 80 ? 3.619 14.18 1.452 1 96.62 80 MET B CA 1
ATOM 1155 C C . MET B 1 80 ? 3.617 14.836 2.83 1 96.62 80 MET B C 1
ATOM 1157 O O . MET B 1 80 ? 3.701 16.062 2.943 1 96.62 80 MET B O 1
ATOM 1161 N N . ILE B 1 81 ? 3.551 14.062 3.85 1 97.12 81 ILE B N 1
ATOM 1162 C CA . ILE B 1 81 ? 3.568 14.578 5.211 1 97.12 81 ILE B CA 1
ATOM 1163 C C . ILE B 1 81 ? 4.891 15.289 5.477 1 97.12 81 ILE B C 1
ATOM 1165 O O . ILE B 1 81 ? 4.91 16.375 6.055 1 97.12 81 ILE B O 1
ATOM 1169 N N . LEU B 1 82 ? 5.977 14.719 5.066 1 96.19 82 LEU B N 1
ATOM 1170 C CA . LEU B 1 82 ? 7.305 15.25 5.352 1 96.19 82 LEU B CA 1
ATOM 1171 C C . LEU B 1 82 ? 7.586 16.484 4.508 1 96.19 82 LEU B C 1
ATOM 1173 O O . LEU B 1 82 ? 8.344 17.375 4.926 1 96.19 82 LEU B O 1
ATOM 1177 N N . LEU B 1 83 ? 6.918 16.484 3.4 1 91.69 83 LEU B N 1
ATOM 1178 C CA . LEU B 1 83 ? 7.223 17.594 2.502 1 91.69 83 LEU B CA 1
ATOM 1179 C C . LEU B 1 83 ? 6.242 18.75 2.713 1 91.69 83 LEU B C 1
ATOM 1181 O O . LEU B 1 83 ? 6.52 19.875 2.316 1 91.69 83 LEU B O 1
ATOM 1185 N N . VAL B 1 84 ? 5.066 18.281 3.279 1 78.19 84 VAL B N 1
ATOM 1186 C CA . VAL B 1 84 ? 4.133 19.359 3.57 1 78.19 84 VAL B CA 1
ATOM 1187 C C . VAL B 1 84 ? 4.711 20.266 4.656 1 78.19 84 VAL B C 1
ATOM 1189 O O . VAL B 1 84 ? 5.336 19.781 5.605 1 78.19 84 VAL B O 1
ATOM 1192 N N . VAL B 1 85 ? 4.816 21.609 4.492 1 61.91 85 VAL B N 1
ATOM 1193 C CA . VAL B 1 85 ? 5.391 22.609 5.387 1 61.91 85 VAL B CA 1
ATOM 1194 C C . VAL B 1 85 ? 4.578 22.672 6.676 1 61.91 85 VAL B C 1
ATOM 1196 O O . VAL B 1 85 ? 3.383 22.375 6.68 1 61.91 85 VAL B O 1
#

InterPro domains:
  IPR000454 ATP synthase, F0 complex, subunit C [MF_01396] (17-82)
  IPR000454 ATP synthase, F0 complex, subunit C [PR00124] (19-38)
  IPR000454 ATP synthase, F0 complex, subunit C [PR00124] (40-55)
  IPR000454 ATP synthase, F0 complex, subunit C [PR00124] (57-82)
  IPR002379 V-ATPase proteolipid subunit C-like domain [PF00137] (18-81)
  IPR005953 ATP synthase, F0 complex, subunit C, bacterial/chloroplast [TIGR01260] (28-82)
  IPR020537 ATP synthase, F0 complex, subunit C, DCCD-binding site [PS00605] (47-68)
  IPR035921 F/V-ATP synthase subunit C superfamily [SSF81333] (15-82)
  IPR038662 F1F0 ATP synthase subunit C superfamily [G3DSA:1.20.20.10] (15-82)

Secondary structure (DSSP, 8-state):
-HHHHHHHHHHHHHHHHHHHHHHHHHHTHHHHHHHHHHHHHHHHHHHH-GGGHHHHHHHHHHHHHHHHHHHHHHHHHHHHHHH--/-HHHHHHHHHHHHHHHHHHHHHHHHHHTHHHHHHHHHHHHHHHHHHHH-GGGHHHHHHHHHHHHHHHTHHHHHHHHHHHHHHH--

Nearest PDB structures (foldseek):
  7jgb-assembly1_2  TM=9.370E-01  e=1.693E-03  Mycolicibacterium smegmatis
  7jgb-assembly1_3  TM=9.452E-01  e=2.391E-03  Mycolicibacterium smegmatis
  7jg7-assembly1_6  TM=9.444E-01  e=3.010E-03  Mycolicibacterium smegmatis
  7njm-assembly1_Q  TM=9.326E-01  e=2.391E-03  Mycolicibacterium smegmatis MC2 155
  8j0t-assembly1_1  TM=9.373E-01  e=3.578E-03  Mycobacterium tuberculosis

Solvent-accessible surface area (backbone atoms only — not comparable to full-atom values): 7596 Å² total; per-residue (Å²): 113,72,36,57,50,34,34,51,49,8,51,52,40,18,49,34,27,34,49,25,13,48,40,23,2,59,31,6,29,59,26,5,37,50,25,8,52,50,35,18,52,46,32,45,49,32,51,75,36,67,89,42,40,67,63,49,51,55,49,45,52,50,54,35,53,62,43,38,48,57,27,51,51,21,47,52,51,23,52,47,43,67,65,53,129,104,76,61,35,43,52,49,10,53,48,36,27,49,52,15,27,56,50,7,22,48,46,4,37,59,45,2,40,49,11,14,51,54,7,38,50,43,23,50,52,29,36,53,54,21,30,72,77,29,66,91,39,40,68,61,50,51,53,50,46,51,53,38,37,55,60,13,37,48,31,30,51,51,10,47,50,52,22,50,48,39,66,65,49,128

Organism: Thermotoga maritima (strain ATCC 43589 / DSM 3109 / JCM 10099 / NBRC 100826 / MSB8) (NCBI:txid243274)

Radius of gyration: 20.99 Å; Cα contacts (8 Å, |Δi|>4): 283; chains: 2; bounding box: 20×65×43 Å